Protein AF-A0A318L9G2-F1 (afdb_monomer_lite)

Radius of gyration: 23.6 Å; chains: 1; bounding box: 66×36×46 Å

InterPro domains:
  IPR021249 Protein of unknown function DUF2788 [PF10981] (38-85)

Foldseek 3Di:
DVVVVVVVVPPDDDDDPPDDDDDDDPVVVVVVCCVVVVVVVLVVVLVVVQVCCVVVCVDPVRNVVSCVVSVCVVCVVVVVVVVCCVVVVD

Structure (mmCIF, N/CA/C/O backbone):
data_AF-A0A318L9G2-F1
#
_entry.id   AF-A0A318L9G2-F1
#
loop_
_atom_site.group_PDB
_atom_site.id
_atom_site.type_symbol
_atom_site.label_atom_id
_atom_s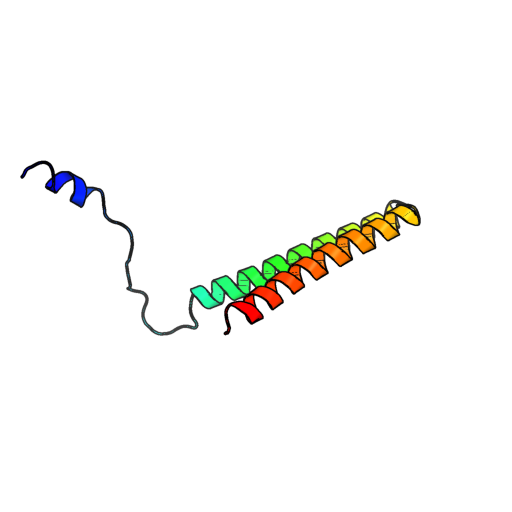ite.label_alt_id
_atom_site.label_comp_id
_atom_site.label_asym_id
_atom_site.label_entity_id
_atom_site.label_seq_id
_atom_site.pdbx_PDB_ins_code
_atom_site.Cartn_x
_atom_site.Cartn_y
_atom_site.Cartn_z
_atom_site.occupancy
_atom_site.B_iso_or_equiv
_atom_site.auth_seq_id
_atom_site.auth_comp_id
_atom_site.auth_asym_id
_atom_site.auth_atom_id
_atom_site.pdbx_PDB_model_num
ATOM 1 N N . MET A 1 1 ? 47.509 19.938 -22.492 1.00 51.66 1 MET A N 1
ATOM 2 C CA . MET A 1 1 ? 47.551 18.469 -22.700 1.00 51.66 1 MET A CA 1
ATOM 3 C C . MET A 1 1 ? 47.589 17.672 -21.390 1.00 51.66 1 MET A C 1
ATOM 5 O O . MET A 1 1 ? 46.952 16.634 -21.347 1.00 51.66 1 MET A O 1
ATOM 9 N N . LEU A 1 2 ? 48.230 18.148 -20.306 1.00 55.72 2 LEU A N 1
ATOM 10 C CA . LEU A 1 2 ? 48.302 17.414 -19.021 1.00 55.72 2 LEU A CA 1
ATOM 11 C C . LEU A 1 2 ? 47.022 17.421 -18.150 1.00 55.72 2 LEU A C 1
ATOM 13 O O . LEU A 1 2 ? 46.896 16.589 -17.260 1.00 55.72 2 LEU A O 1
ATOM 17 N N . SER A 1 3 ? 46.068 18.329 -18.389 1.00 50.38 3 SER A N 1
ATOM 18 C CA . SER A 1 3 ? 44.829 18.417 -17.590 1.00 50.38 3 SER A CA 1
ATOM 19 C C . SER A 1 3 ? 43.758 17.395 -18.011 1.00 50.38 3 SER A C 1
ATOM 21 O O . SER A 1 3 ? 42.954 16.985 -17.179 1.00 50.38 3 SER A O 1
ATOM 23 N N . LEU A 1 4 ? 43.789 16.902 -19.260 1.00 57.56 4 LEU A N 1
ATOM 24 C CA . LEU A 1 4 ? 42.839 15.882 -19.728 1.00 57.56 4 LEU A CA 1
ATOM 25 C C . LEU A 1 4 ? 43.154 14.480 -19.173 1.00 57.56 4 LEU A C 1
ATOM 27 O O . LEU A 1 4 ? 42.229 13.718 -18.920 1.00 57.56 4 LEU A O 1
ATOM 31 N N . SER A 1 5 ? 44.425 14.134 -18.931 1.00 60.16 5 SER A N 1
ATOM 32 C CA . SER A 1 5 ? 44.821 12.778 -18.503 1.00 60.16 5 SER A CA 1
ATOM 33 C C . SER A 1 5 ? 44.362 12.407 -17.085 1.00 60.16 5 SER A C 1
ATOM 35 O O . SER A 1 5 ? 44.180 11.229 -16.786 1.00 60.16 5 SER A O 1
ATOM 37 N N . ILE A 1 6 ? 44.144 13.395 -16.211 1.00 61.47 6 ILE A N 1
ATOM 38 C CA . ILE A 1 6 ? 43.704 13.177 -14.822 1.00 61.47 6 ILE A CA 1
ATOM 39 C C . ILE A 1 6 ? 42.179 12.969 -14.763 1.00 61.47 6 ILE A C 1
ATOM 41 O O . ILE A 1 6 ? 41.699 12.145 -13.985 1.00 61.47 6 ILE A O 1
ATOM 45 N N . GLN A 1 7 ? 41.428 13.613 -15.663 1.00 62.88 7 GLN A N 1
ATOM 46 C CA . GLN A 1 7 ? 39.972 13.477 -15.770 1.00 62.88 7 GLN A CA 1
ATOM 47 C C . GLN A 1 7 ? 39.550 12.057 -16.215 1.00 62.88 7 GLN A C 1
ATOM 49 O O . GLN A 1 7 ? 38.612 11.491 -15.657 1.00 62.88 7 GLN A O 1
ATOM 54 N N . TYR A 1 8 ? 40.277 11.430 -17.155 1.00 56.69 8 TYR A N 1
ATOM 55 C CA . TYR A 1 8 ? 39.993 10.057 -17.625 1.00 56.69 8 TYR A CA 1
ATOM 56 C C . TYR A 1 8 ? 40.402 8.954 -16.639 1.00 56.69 8 TYR A C 1
ATOM 58 O O . TYR A 1 8 ? 39.875 7.847 -16.704 1.00 56.69 8 TYR A O 1
ATOM 66 N N . ARG A 1 9 ? 41.333 9.227 -15.714 1.00 67.94 9 ARG A N 1
ATOM 67 C CA . ARG A 1 9 ? 41.761 8.253 -14.693 1.00 67.94 9 ARG A CA 1
ATOM 68 C C . ARG A 1 9 ? 40.715 8.095 -13.582 1.00 67.94 9 ARG A C 1
ATOM 70 O O . ARG A 1 9 ? 40.645 7.030 -12.978 1.00 67.94 9 ARG A O 1
ATOM 77 N N . PHE A 1 10 ? 39.909 9.129 -13.332 1.00 67.38 10 PHE A N 1
ATOM 78 C CA . PHE A 1 10 ? 38.887 9.146 -12.278 1.00 67.38 10 PHE A CA 1
ATOM 79 C C . PHE A 1 10 ? 37.462 8.880 -12.791 1.00 67.38 10 PHE A C 1
ATOM 81 O O . PHE A 1 10 ? 36.580 8.532 -12.008 1.00 67.38 10 PHE A O 1
ATOM 88 N N . PHE A 1 11 ? 37.225 9.003 -14.100 1.00 68.00 11 PHE A N 1
ATOM 89 C CA . PHE A 1 11 ? 35.927 8.746 -14.722 1.00 68.00 11 PHE A CA 1
ATOM 90 C C . PHE A 1 11 ? 35.876 7.340 -15.334 1.00 68.00 11 PHE A C 1
ATOM 92 O O . PHE A 1 11 ? 35.894 7.158 -16.550 1.00 68.00 11 PHE A O 1
ATOM 99 N N . HIS A 1 12 ? 35.796 6.331 -14.465 1.00 64.31 12 HIS A N 1
ATOM 100 C CA . HIS A 1 12 ? 35.483 4.952 -14.846 1.00 64.31 12 HIS A CA 1
ATOM 101 C C . HIS A 1 12 ? 34.082 4.563 -14.327 1.00 64.31 12 HIS A C 1
ATOM 103 O O . HIS A 1 12 ? 33.956 3.832 -13.342 1.00 64.31 12 HIS A O 1
ATOM 109 N N . PRO A 1 13 ? 32.988 5.066 -14.934 1.00 58.91 13 PRO A N 1
ATOM 110 C CA . PRO A 1 13 ? 31.657 4.567 -14.637 1.00 58.91 13 PRO A CA 1
ATOM 111 C C . PRO A 1 13 ? 31.460 3.212 -15.327 1.00 58.91 13 PRO A C 1
ATOM 113 O O . PRO A 1 13 ? 31.445 3.116 -16.549 1.00 58.91 13 PRO A O 1
ATOM 116 N N . ARG A 1 14 ? 31.324 2.171 -14.498 1.00 71.44 14 ARG A N 1
ATOM 117 C CA . ARG A 1 14 ? 30.471 0.984 -14.684 1.00 71.44 14 ARG A CA 1
ATOM 118 C C . ARG A 1 14 ? 30.146 0.616 -16.140 1.00 71.44 14 ARG A C 1
ATOM 120 O O . ARG A 1 14 ? 29.257 1.214 -16.738 1.00 71.44 14 ARG A O 1
ATOM 127 N N . ARG A 1 15 ? 30.688 -0.513 -16.594 1.00 60.72 15 ARG A N 1
ATOM 128 C CA . ARG A 1 15 ? 29.892 -1.688 -16.994 1.00 60.72 15 ARG A CA 1
ATOM 129 C C . ARG A 1 15 ? 30.848 -2.823 -17.343 1.00 60.72 15 ARG A C 1
ATOM 131 O O . ARG A 1 15 ? 31.570 -2.751 -18.327 1.00 60.72 15 ARG A O 1
ATOM 138 N N . ALA A 1 16 ? 30.828 -3.875 -16.536 1.00 62.16 16 ALA A N 1
ATOM 139 C CA . ALA A 1 16 ? 31.101 -5.203 -17.049 1.00 62.16 16 ALA A CA 1
ATOM 140 C C . ALA A 1 16 ? 29.788 -5.702 -17.678 1.00 62.16 16 ALA A C 1
ATOM 142 O O . ALA A 1 16 ? 28.878 -6.038 -16.924 1.00 62.16 16 ALA A O 1
ATOM 143 N N . PRO A 1 17 ? 29.616 -5.727 -19.012 1.00 61.44 17 PRO A N 1
ATOM 144 C CA . PRO A 1 17 ? 28.652 -6.618 -19.635 1.00 61.44 17 PRO A CA 1
ATOM 145 C C . PRO A 1 17 ? 29.336 -7.979 -19.801 1.00 61.44 17 PRO A C 1
ATOM 147 O O . PRO A 1 17 ? 29.751 -8.349 -20.890 1.00 61.44 17 PRO A O 1
ATOM 150 N N . MET A 1 18 ? 29.546 -8.680 -18.690 1.00 51.38 18 MET A N 1
ATOM 151 C CA . MET A 1 18 ? 30.122 -10.029 -18.693 1.00 51.38 18 MET A CA 1
ATOM 152 C C . MET A 1 18 ? 29.320 -10.923 -17.756 1.00 51.38 18 MET A C 1
ATOM 154 O O . MET A 1 18 ? 29.867 -11.544 -16.851 1.00 51.38 18 MET A O 1
ATOM 158 N N . LEU A 1 19 ? 28.002 -10.935 -17.945 1.00 59.12 19 LEU A N 1
ATOM 159 C CA . LEU A 1 19 ? 27.137 -11.983 -17.429 1.00 59.12 19 LEU A CA 1
ATOM 160 C C . LEU A 1 19 ? 26.408 -12.563 -18.632 1.00 59.12 19 LEU A C 1
ATOM 162 O O . LEU A 1 19 ? 25.411 -12.032 -19.115 1.00 59.12 19 LEU A O 1
ATOM 166 N N . GLU A 1 20 ? 27.053 -13.607 -19.132 1.00 57.88 20 GLU A N 1
ATOM 167 C CA . GLU A 1 20 ? 26.577 -14.642 -20.029 1.00 57.88 20 GLU A CA 1
ATOM 168 C C . GLU A 1 20 ? 25.0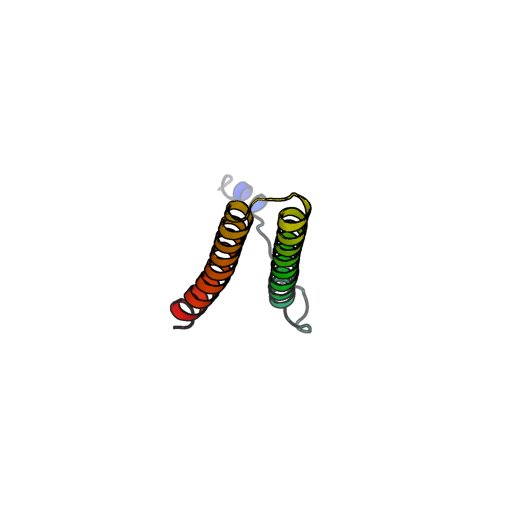53 -14.683 -20.200 1.00 57.88 20 GLU A C 1
ATOM 170 O O . GLU A 1 20 ? 24.265 -14.870 -19.268 1.00 57.88 20 GLU A O 1
ATOM 175 N N . GLN A 1 21 ? 24.681 -14.567 -21.463 1.00 58.38 21 GLN A N 1
ATOM 176 C CA . GLN A 1 21 ? 23.375 -14.775 -22.049 1.00 58.38 21 GLN A CA 1
ATOM 177 C C . GLN A 1 21 ? 22.824 -16.186 -21.750 1.00 58.38 21 GLN A C 1
ATOM 179 O O . GLN A 1 21 ? 22.910 -17.064 -22.605 1.00 58.38 21 GLN A O 1
ATOM 184 N N . ASN A 1 22 ? 22.251 -16.427 -20.554 1.00 59.50 22 ASN A N 1
ATOM 185 C CA . ASN A 1 22 ? 21.394 -17.606 -20.301 1.00 59.50 22 ASN A CA 1
ATOM 186 C C . ASN A 1 22 ? 20.546 -17.642 -18.994 1.00 59.50 22 ASN A C 1
ATOM 188 O O . ASN A 1 22 ? 20.504 -18.678 -18.336 1.00 59.50 22 ASN A O 1
ATOM 192 N N . ARG A 1 23 ? 19.834 -16.583 -18.570 1.00 50.28 23 ARG A N 1
ATOM 193 C CA . ARG A 1 23 ? 18.782 -16.694 -17.521 1.00 50.28 23 ARG A CA 1
ATOM 194 C C . ARG A 1 23 ? 17.694 -15.641 -17.723 1.00 50.28 23 ARG A C 1
ATOM 196 O O . ARG A 1 23 ? 17.990 -14.566 -18.230 1.00 50.28 23 ARG A O 1
ATOM 203 N N . MET A 1 24 ? 16.452 -15.915 -17.318 1.00 54.91 24 MET A N 1
ATOM 204 C CA . MET A 1 24 ? 15.425 -14.867 -17.200 1.00 54.91 24 MET A CA 1
ATOM 205 C C . MET A 1 24 ? 16.014 -13.656 -16.452 1.00 54.91 24 MET A C 1
ATOM 207 O O . MET A 1 24 ? 16.660 -13.823 -15.419 1.00 54.91 24 MET A O 1
ATOM 211 N N . SER A 1 25 ? 15.855 -12.474 -17.046 1.00 63.50 25 SER A N 1
ATOM 212 C CA . SER A 1 25 ? 16.619 -11.246 -16.796 1.00 63.50 25 SER A CA 1
ATOM 213 C C . SER A 1 25 ? 16.724 -10.876 -15.307 1.00 63.50 25 SER A C 1
ATOM 215 O O . SER A 1 25 ? 15.713 -10.851 -14.607 1.00 63.50 25 SER A O 1
ATOM 217 N N . GLU A 1 26 ? 17.917 -10.525 -14.809 1.00 70.44 26 GLU A N 1
ATOM 218 C CA . GLU A 1 26 ? 18.089 -10.017 -13.431 1.00 70.44 26 GLU A CA 1
ATOM 219 C C . GLU A 1 26 ? 17.222 -8.775 -13.157 1.00 70.44 26 GLU A C 1
ATOM 221 O O . GLU A 1 26 ? 16.747 -8.564 -12.038 1.00 70.44 26 GLU A O 1
ATOM 226 N N . GLU A 1 27 ? 16.933 -7.990 -14.198 1.00 79.75 27 GLU A N 1
ATOM 227 C CA . GLU A 1 27 ? 15.999 -6.868 -14.127 1.00 79.75 27 GLU A CA 1
ATOM 228 C C . GLU A 1 27 ? 14.552 -7.347 -13.949 1.00 79.75 27 GLU A C 1
ATOM 230 O O . GLU A 1 27 ? 13.813 -6.771 -13.153 1.00 79.75 27 GLU A O 1
ATOM 235 N N . GLN A 1 28 ? 14.144 -8.427 -14.628 1.00 79.81 28 GLN A N 1
ATOM 236 C CA . GLN A 1 28 ? 12.819 -9.036 -14.445 1.00 79.81 28 GLN A CA 1
ATOM 237 C C . GLN A 1 28 ? 12.674 -9.644 -13.050 1.00 79.81 28 GLN A C 1
ATOM 239 O O . GLN A 1 28 ? 11.655 -9.434 -12.398 1.00 79.81 28 GLN A O 1
ATOM 244 N N . PHE A 1 29 ? 13.695 -10.354 -12.566 1.00 83.31 29 PHE A N 1
ATOM 245 C CA . PHE A 1 29 ? 13.693 -10.914 -11.216 1.00 83.31 29 PHE A CA 1
ATOM 246 C C . PHE A 1 29 ? 13.593 -9.816 -10.151 1.00 83.31 29 PHE A C 1
ATOM 248 O O . PHE A 1 29 ? 12.789 -9.922 -9.224 1.00 83.31 29 PHE A O 1
ATOM 255 N N . THR A 1 30 ? 14.344 -8.726 -10.309 1.00 85.25 30 THR A N 1
ATOM 256 C CA . THR A 1 30 ? 14.272 -7.561 -9.417 1.00 85.25 30 THR A CA 1
ATOM 257 C C . THR A 1 30 ? 12.894 -6.898 -9.468 1.00 85.25 30 THR A C 1
ATOM 259 O O . THR A 1 30 ? 12.319 -6.611 -8.423 1.00 85.25 30 THR A O 1
ATOM 262 N N . ASN A 1 31 ? 12.310 -6.705 -10.654 1.00 84.38 31 ASN A N 1
ATOM 263 C CA . ASN A 1 31 ? 10.983 -6.093 -10.779 1.00 84.38 31 ASN A CA 1
ATOM 264 C C . ASN A 1 31 ? 9.885 -6.945 -10.133 1.00 84.38 31 ASN A C 1
ATOM 266 O O . ASN A 1 31 ? 9.072 -6.442 -9.359 1.00 84.38 31 ASN A O 1
ATOM 270 N N . ILE A 1 32 ? 9.881 -8.247 -10.423 1.00 87.00 32 ILE A N 1
ATOM 271 C CA . ILE A 1 32 ? 8.868 -9.171 -9.908 1.00 87.00 32 ILE A CA 1
ATOM 272 C C . ILE A 1 32 ? 9.021 -9.330 -8.392 1.00 87.00 32 ILE A C 1
ATOM 274 O O . ILE A 1 32 ? 8.028 -9.258 -7.670 1.00 87.00 32 ILE A O 1
ATOM 278 N N . SER A 1 33 ? 10.249 -9.493 -7.887 1.00 88.56 33 SER A N 1
ATOM 279 C CA . SER A 1 33 ? 10.488 -9.594 -6.442 1.00 88.56 33 SER A CA 1
ATOM 280 C C . SER A 1 33 ? 10.079 -8.323 -5.703 1.00 88.56 33 SER A C 1
ATOM 282 O O . SER A 1 33 ? 9.354 -8.423 -4.718 1.00 88.56 33 SER A O 1
ATOM 284 N N . MET A 1 34 ? 10.450 -7.136 -6.193 1.00 88.06 34 MET A N 1
ATOM 285 C CA . MET A 1 34 ? 10.045 -5.861 -5.594 1.00 88.06 34 MET A CA 1
ATOM 286 C C . MET A 1 34 ? 8.527 -5.689 -5.593 1.00 88.06 34 MET A C 1
ATOM 288 O O . MET A 1 34 ? 7.966 -5.301 -4.571 1.00 88.06 34 MET A O 1
ATOM 292 N N . ALA A 1 35 ? 7.849 -6.019 -6.694 1.00 87.31 35 ALA A N 1
ATOM 293 C CA . ALA A 1 35 ? 6.396 -5.932 -6.776 1.00 87.31 35 ALA A CA 1
ATOM 294 C C . ALA A 1 35 ? 5.714 -6.868 -5.766 1.00 87.31 35 ALA A C 1
ATOM 296 O O . ALA A 1 35 ? 4.846 -6.426 -5.013 1.00 87.31 35 ALA A O 1
ATOM 297 N N . VAL A 1 36 ? 6.131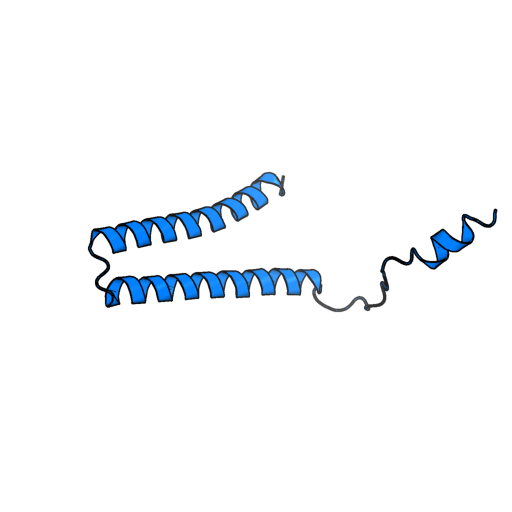 -8.136 -5.699 1.00 90.38 36 VAL A N 1
ATOM 298 C CA . VAL A 1 36 ? 5.529 -9.150 -4.815 1.00 90.38 36 VAL A CA 1
ATOM 299 C C . VAL A 1 36 ? 5.825 -8.871 -3.339 1.00 90.38 36 VAL A C 1
ATOM 301 O O . VAL A 1 36 ? 4.905 -8.896 -2.521 1.00 90.38 36 VAL A O 1
ATOM 304 N N . LEU A 1 37 ? 7.077 -8.570 -2.976 1.00 92.62 37 LEU A N 1
ATOM 305 C CA . LEU A 1 37 ? 7.435 -8.296 -1.579 1.00 92.62 37 LEU A CA 1
ATOM 306 C C . LEU A 1 37 ? 6.767 -7.016 -1.071 1.00 92.62 37 LEU A C 1
ATOM 308 O O . LEU A 1 37 ? 6.252 -6.998 0.045 1.00 92.62 37 LEU A O 1
ATOM 312 N N . LEU A 1 38 ? 6.756 -5.954 -1.882 1.00 90.12 38 LEU A N 1
ATOM 313 C CA . LEU A 1 38 ? 6.165 -4.675 -1.499 1.00 90.12 38 LEU A CA 1
ATOM 314 C C . LEU A 1 38 ? 4.647 -4.795 -1.338 1.00 90.12 38 LEU A C 1
ATOM 316 O O . LEU A 1 38 ? 4.104 -4.355 -0.327 1.00 90.12 38 LEU A O 1
ATOM 320 N N . THR A 1 39 ? 3.959 -5.414 -2.301 1.00 89.19 39 THR A N 1
ATOM 321 C CA . THR A 1 39 ? 2.502 -5.609 -2.211 1.00 89.19 39 THR A CA 1
ATOM 322 C C . THR A 1 39 ? 2.123 -6.517 -1.045 1.00 89.19 39 THR A C 1
ATOM 324 O O . THR A 1 39 ? 1.193 -6.190 -0.307 1.00 89.19 39 THR A O 1
ATOM 327 N N . GLY A 1 40 ? 2.880 -7.591 -0.803 1.00 91.88 40 GLY A N 1
ATOM 328 C CA . GLY A 1 40 ? 2.703 -8.452 0.367 1.00 91.88 40 GLY A CA 1
ATOM 329 C C . GLY A 1 40 ? 2.894 -7.707 1.692 1.00 91.88 40 GLY A C 1
ATOM 330 O O . GLY A 1 40 ? 2.062 -7.827 2.591 1.00 91.88 40 GLY A O 1
ATOM 331 N N . LEU A 1 41 ? 3.942 -6.882 1.803 1.00 91.50 41 LEU A N 1
ATOM 332 C CA . LEU A 1 41 ? 4.220 -6.083 3.000 1.00 91.50 41 LEU A CA 1
ATOM 333 C C . LEU A 1 41 ? 3.118 -5.047 3.270 1.00 91.50 41 LEU A C 1
ATOM 335 O O . LEU A 1 41 ? 2.683 -4.893 4.410 1.00 91.50 41 LEU A O 1
ATOM 339 N N . ILE A 1 42 ? 2.632 -4.364 2.229 1.00 88.50 42 ILE A N 1
ATOM 340 C CA . ILE A 1 42 ? 1.544 -3.381 2.340 1.00 88.50 42 ILE A CA 1
ATOM 341 C C . ILE A 1 42 ? 0.244 -4.059 2.792 1.00 88.50 42 ILE A C 1
ATOM 343 O O . ILE A 1 42 ? -0.437 -3.546 3.683 1.00 88.50 42 ILE A O 1
ATOM 347 N N . LEU A 1 43 ? -0.087 -5.228 2.231 1.00 89.75 43 LEU A N 1
ATOM 348 C CA . LEU A 1 43 ? -1.251 -6.012 2.653 1.00 89.75 43 LEU A CA 1
ATOM 349 C C . LEU A 1 43 ? -1.131 -6.467 4.109 1.00 89.75 43 LEU A C 1
ATOM 351 O O . LEU A 1 43 ? -2.104 -6.380 4.856 1.00 89.75 43 LEU A O 1
ATOM 355 N N . PHE A 1 44 ? 0.058 -6.898 4.532 1.00 90.94 44 PHE A N 1
ATOM 356 C CA . PHE A 1 44 ? 0.320 -7.276 5.918 1.00 90.94 44 PHE A CA 1
ATOM 357 C C . PHE A 1 44 ? 0.155 -6.087 6.876 1.00 90.94 44 PHE A C 1
ATOM 359 O O . PHE A 1 44 ? -0.492 -6.218 7.915 1.00 90.94 44 PHE A O 1
ATOM 366 N N . MET A 1 45 ? 0.639 -4.899 6.497 1.00 89.6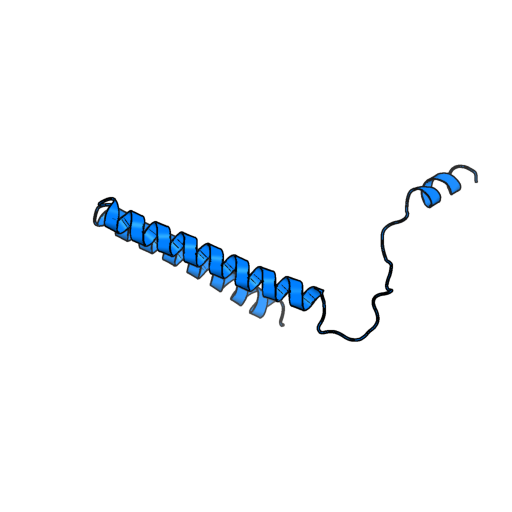2 45 MET A N 1
ATOM 367 C CA . MET A 1 45 ? 0.385 -3.658 7.238 1.00 89.62 45 MET A CA 1
ATOM 368 C C . MET A 1 45 ? -1.115 -3.352 7.341 1.00 89.62 45 MET A C 1
ATOM 370 O O . MET A 1 45 ? -1.606 -3.041 8.425 1.00 89.62 45 MET A O 1
ATOM 374 N N . GLY A 1 46 ? -1.857 -3.477 6.238 1.00 87.81 46 GLY A N 1
ATOM 375 C CA . GLY A 1 46 ? -3.306 -3.277 6.222 1.00 87.81 46 GLY A CA 1
ATOM 376 C C . GLY A 1 46 ? -4.057 -4.273 7.109 1.00 87.81 46 GLY A C 1
ATOM 377 O O . GLY A 1 46 ? -4.961 -3.882 7.846 1.00 87.81 46 GLY A O 1
ATOM 378 N N . PHE A 1 47 ? -3.644 -5.542 7.099 1.00 86.88 47 PHE A N 1
ATOM 379 C CA . PHE A 1 47 ? -4.208 -6.592 7.947 1.00 86.88 47 PHE A CA 1
ATOM 380 C C . PHE A 1 47 ? -3.967 -6.325 9.438 1.00 86.88 47 PHE A C 1
ATOM 382 O O . PHE A 1 47 ? -4.886 -6.468 10.243 1.00 86.88 47 PHE A O 1
ATOM 389 N N . ILE A 1 48 ? -2.766 -5.872 9.811 1.00 88.94 48 ILE A N 1
ATOM 390 C CA . ILE A 1 48 ? -2.468 -5.484 11.196 1.00 88.94 48 ILE A CA 1
ATOM 391 C C . ILE A 1 48 ? -3.345 -4.311 11.619 1.00 88.94 48 ILE A C 1
ATOM 393 O O . ILE A 1 48 ? -3.933 -4.353 12.692 1.00 88.94 48 ILE A O 1
ATOM 397 N N . ILE A 1 49 ? -3.462 -3.276 10.786 1.00 85.00 49 ILE A N 1
ATOM 398 C CA . ILE A 1 49 ? -4.287 -2.100 11.086 1.00 85.00 49 ILE A CA 1
ATOM 399 C C . ILE A 1 49 ? -5.761 -2.491 11.245 1.00 85.00 49 ILE A C 1
ATOM 401 O O . ILE A 1 49 ? -6.450 -1.958 12.114 1.00 85.00 49 ILE A O 1
ATOM 405 N N . TRP A 1 50 ? -6.240 -3.441 10.444 1.00 83.00 50 TRP A N 1
ATOM 406 C CA . TRP A 1 50 ? -7.582 -3.998 10.569 1.00 83.00 50 TRP A CA 1
ATOM 407 C C . TRP A 1 50 ? -7.797 -4.721 11.905 1.00 83.00 50 TRP A C 1
ATOM 409 O O . TRP A 1 50 ? -8.806 -4.490 12.578 1.00 83.00 50 TRP A O 1
ATOM 419 N N . ASP A 1 51 ? -6.849 -5.574 12.305 1.00 86.00 51 ASP A N 1
ATOM 420 C CA . ASP A 1 51 ? -6.897 -6.281 13.588 1.00 86.00 51 ASP A CA 1
ATOM 421 C C . ASP A 1 51 ? -6.813 -5.298 14.764 1.00 86.00 51 ASP A C 1
ATOM 423 O O . ASP A 1 51 ? -7.660 -5.327 15.658 1.00 86.00 51 ASP A O 1
ATOM 427 N N . LEU A 1 52 ? -5.878 -4.343 14.713 1.00 84.69 52 LEU A N 1
ATOM 428 C CA . LEU A 1 52 ? -5.731 -3.288 15.714 1.00 84.69 52 LEU A CA 1
ATOM 429 C C . LEU A 1 52 ? -6.983 -2.411 15.799 1.00 84.69 52 LEU A C 1
ATOM 431 O O . LEU A 1 52 ? -7.422 -2.096 16.898 1.00 84.69 52 LEU A O 1
ATOM 435 N N . GLY A 1 53 ? -7.592 -2.047 14.670 1.00 78.44 53 GLY A N 1
ATOM 436 C CA . GLY A 1 53 ? -8.804 -1.229 14.626 1.00 78.44 53 GLY A CA 1
ATOM 437 C C . GLY A 1 53 ? -9.978 -1.899 15.338 1.00 78.44 53 GLY A C 1
ATOM 438 O O . GLY A 1 53 ? -10.641 -1.270 16.166 1.00 78.44 53 GLY A O 1
ATOM 439 N N . LYS A 1 54 ? -10.186 -3.202 15.098 1.00 75.25 54 LYS A N 1
ATOM 440 C CA . LYS A 1 54 ? -11.199 -3.979 15.827 1.00 75.25 54 LYS A CA 1
ATOM 441 C C . LYS A 1 54 ? -10.847 -4.165 17.300 1.00 75.25 54 LYS A C 1
ATOM 443 O O . LYS A 1 54 ? -11.714 -4.007 18.156 1.00 75.25 54 LYS A O 1
ATOM 448 N N . LYS A 1 55 ? -9.600 -4.527 17.603 1.00 78.06 55 LYS A N 1
ATOM 449 C CA . LYS A 1 55 ? -9.164 -4.898 18.956 1.00 78.06 55 LYS A CA 1
ATOM 450 C C . LYS A 1 55 ? -9.014 -3.687 19.878 1.00 78.06 55 LYS A C 1
ATOM 452 O O . LYS A 1 55 ? -9.248 -3.793 21.077 1.00 78.06 55 LYS A O 1
ATOM 457 N N . SER A 1 56 ? -8.688 -2.526 19.318 1.00 69.50 56 SER A N 1
ATOM 458 C CA . SER A 1 56 ? -8.485 -1.274 20.047 1.00 69.50 56 SER A CA 1
ATOM 459 C C . SER A 1 56 ? -9.777 -0.482 20.274 1.00 69.50 56 SER A C 1
ATOM 461 O O . SER A 1 56 ? -9.696 0.659 20.725 1.00 69.50 56 SER A O 1
ATOM 463 N N . ASN A 1 57 ? -10.960 -1.041 19.964 1.00 66.50 57 ASN A N 1
ATOM 464 C CA . ASN A 1 57 ? -12.229 -0.304 19.998 1.00 66.50 57 ASN A CA 1
ATOM 465 C C . ASN A 1 57 ? -12.118 1.051 19.275 1.00 66.50 57 ASN A C 1
ATOM 467 O O . ASN A 1 57 ? -12.657 2.056 19.743 1.00 66.50 57 ASN A O 1
ATOM 471 N N . ALA A 1 58 ? -11.412 1.104 18.136 1.00 65.00 58 ALA A N 1
ATOM 472 C CA . ALA A 1 58 ? -11.498 2.271 17.273 1.00 65.00 58 ALA A CA 1
ATOM 473 C C . ALA A 1 58 ? -12.984 2.396 16.916 1.00 65.00 58 ALA A C 1
ATOM 475 O O . ALA A 1 58 ? -13.533 1.511 16.260 1.00 65.00 58 ALA A O 1
ATOM 476 N N . GLY A 1 59 ? -13.667 3.404 17.474 1.00 66.88 59 GLY A N 1
ATOM 477 C CA . GLY A 1 59 ? -15.128 3.497 17.437 1.00 66.88 59 GLY A CA 1
ATOM 478 C C . GLY A 1 59 ? -15.670 3.387 16.010 1.00 66.88 59 GLY A C 1
ATOM 479 O O . GLY A 1 59 ? -14.916 3.486 15.046 1.00 66.88 59 GLY A O 1
ATOM 480 N N . ARG A 1 60 ? -16.987 3.231 15.832 1.00 72.00 60 ARG A N 1
ATOM 481 C CA . ARG A 1 60 ? -17.618 3.084 14.496 1.00 72.00 60 ARG A CA 1
ATOM 482 C C . ARG A 1 60 ? -17.089 4.078 13.444 1.00 72.00 60 ARG A C 1
ATOM 484 O O . ARG A 1 60 ? -16.952 3.719 12.281 1.00 72.00 60 ARG A O 1
ATOM 491 N N . PHE A 1 61 ? -16.733 5.289 13.878 1.00 76.06 61 PHE A N 1
ATOM 492 C CA . PHE A 1 61 ? -16.086 6.318 13.065 1.00 76.06 61 PHE A CA 1
ATOM 493 C C . PHE A 1 61 ? -14.619 6.013 12.702 1.00 76.06 61 PHE A C 1
ATOM 495 O O . PHE A 1 61 ? -14.221 6.187 11.556 1.00 76.06 61 PHE A O 1
ATOM 502 N N . GLY A 1 6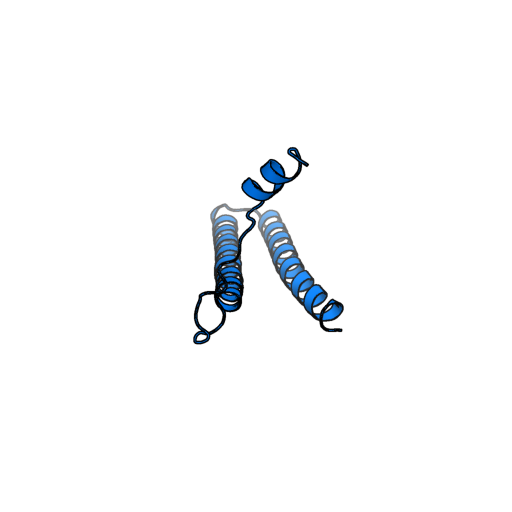2 ? -13.817 5.519 13.648 1.00 80.19 62 GLY A N 1
ATOM 503 C CA . GLY A 1 62 ? -12.420 5.137 13.435 1.00 80.19 62 GLY A CA 1
ATOM 504 C C . GLY A 1 62 ? -12.272 3.971 12.461 1.00 80.19 62 GLY A C 1
ATOM 505 O O . GLY A 1 62 ? -11.453 4.048 11.553 1.00 80.19 62 GLY A O 1
ATOM 506 N N . MET A 1 63 ? -13.119 2.940 12.568 1.00 81.50 63 MET A N 1
ATOM 507 C CA . MET A 1 63 ? -13.133 1.845 11.589 1.00 81.50 63 MET A CA 1
ATOM 508 C C . MET A 1 63 ? -13.553 2.328 10.191 1.00 81.50 63 MET A C 1
ATOM 510 O O . MET A 1 63 ? -13.001 1.872 9.195 1.00 81.50 63 MET A O 1
ATOM 514 N N . PHE A 1 64 ? -14.492 3.278 10.104 1.00 84.81 64 PHE A N 1
ATOM 515 C CA . PHE A 1 64 ? -14.934 3.861 8.834 1.00 84.81 64 PHE A CA 1
ATOM 516 C C . PHE A 1 64 ? -13.828 4.680 8.154 1.00 84.81 64 PHE A C 1
ATOM 518 O O . PHE A 1 64 ? -13.565 4.504 6.966 1.00 84.81 64 PHE A O 1
ATOM 525 N N . VAL A 1 65 ? -13.123 5.521 8.917 1.00 86.69 65 VAL A N 1
ATOM 526 C CA . VAL A 1 65 ? -11.971 6.290 8.420 1.00 86.69 65 VAL A CA 1
ATOM 527 C C . VAL A 1 65 ? -10.801 5.369 8.068 1.00 86.69 65 VAL A C 1
ATOM 529 O O . VAL A 1 65 ? -10.152 5.591 7.052 1.00 86.69 65 VAL A O 1
ATOM 532 N N . LEU A 1 66 ? -10.561 4.305 8.842 1.00 85.75 66 LEU A N 1
ATOM 533 C CA . LEU A 1 66 ? -9.560 3.282 8.524 1.00 85.75 66 LEU A CA 1
ATOM 534 C C . LEU A 1 66 ? -9.868 2.578 7.202 1.00 85.75 66 LEU A C 1
ATOM 536 O O . LEU A 1 66 ? -8.970 2.418 6.381 1.00 85.75 66 LEU A O 1
ATOM 540 N N . PHE A 1 67 ? -11.127 2.200 6.972 1.00 82.88 67 PHE A N 1
ATOM 541 C CA . PHE A 1 67 ? -11.555 1.570 5.723 1.00 82.88 67 PHE A CA 1
ATOM 542 C C . PHE A 1 67 ? -11.447 2.535 4.539 1.00 82.88 67 PHE A C 1
ATOM 544 O O . PHE A 1 67 ? -11.008 2.131 3.467 1.00 82.88 67 PHE A O 1
ATOM 551 N N . LEU A 1 68 ? -11.790 3.813 4.733 1.00 89.19 68 LEU A N 1
ATOM 552 C CA . LEU A 1 68 ? -11.589 4.846 3.719 1.00 89.19 68 LEU A CA 1
ATOM 553 C C . LEU A 1 68 ? -10.107 5.048 3.416 1.00 89.19 68 LEU A C 1
ATOM 555 O O . LEU A 1 68 ? -9.744 5.025 2.253 1.00 89.19 68 LEU A O 1
ATOM 559 N N . ALA A 1 69 ? -9.245 5.190 4.421 1.00 88.44 69 ALA A N 1
ATOM 560 C CA . ALA A 1 69 ? -7.812 5.387 4.224 1.00 88.44 69 ALA A CA 1
ATOM 561 C C . ALA A 1 69 ? -7.148 4.179 3.542 1.00 88.44 69 ALA A C 1
ATOM 563 O O . ALA A 1 69 ? -6.379 4.358 2.599 1.00 88.44 69 ALA A O 1
ATOM 564 N N . LEU A 1 70 ? -7.482 2.950 3.961 1.00 85.81 70 LEU A N 1
ATOM 565 C CA . LEU A 1 70 ? -7.010 1.724 3.307 1.00 85.81 70 LEU A CA 1
ATOM 566 C C . LEU A 1 70 ? -7.559 1.596 1.886 1.00 85.81 70 LEU A C 1
ATOM 568 O O . LEU A 1 70 ? -6.797 1.339 0.959 1.00 85.81 70 LEU A O 1
ATOM 572 N N . GLY A 1 71 ? -8.861 1.816 1.701 1.00 87.50 71 GLY A N 1
ATOM 573 C CA . GLY A 1 71 ? -9.510 1.786 0.395 1.00 87.50 71 GLY A CA 1
ATOM 574 C C . GLY A 1 71 ? -8.900 2.803 -0.565 1.00 87.50 71 GLY A C 1
ATOM 575 O O . GLY A 1 71 ? -8.553 2.446 -1.687 1.00 87.50 71 GLY A O 1
ATOM 576 N N . PHE A 1 72 ? -8.682 4.041 -0.119 1.00 91.75 72 PHE A N 1
ATOM 577 C CA . PHE A 1 72 ? -8.047 5.095 -0.913 1.00 91.75 72 PHE A CA 1
ATOM 578 C C . PHE A 1 72 ? -6.572 4.787 -1.196 1.00 91.75 72 PHE A C 1
ATOM 580 O O . PHE A 1 72 ? -6.113 4.988 -2.316 1.00 91.75 72 PHE A O 1
ATOM 587 N N . GLY A 1 73 ? -5.837 4.250 -0.217 1.00 88.62 73 GLY A N 1
ATOM 588 C CA . GLY A 1 73 ? -4.431 3.875 -0.370 1.00 88.62 73 GLY A CA 1
ATOM 589 C C . GLY A 1 73 ? -4.221 2.742 -1.376 1.00 88.62 73 GLY A C 1
ATOM 590 O O . GLY A 1 73 ? -3.393 2.864 -2.278 1.00 88.62 73 GLY A O 1
ATOM 591 N N . VAL A 1 74 ? -5.011 1.667 -1.278 1.00 87.50 74 VAL A N 1
ATOM 592 C CA . VAL A 1 74 ? -4.951 0.535 -2.218 1.00 87.50 74 VAL A CA 1
ATOM 593 C C . VAL A 1 74 ? -5.459 0.951 -3.597 1.00 87.50 74 VAL A C 1
ATOM 595 O O . VAL A 1 74 ? -4.813 0.657 -4.600 1.00 87.50 74 VAL A O 1
ATOM 598 N N . THR A 1 75 ? -6.569 1.691 -3.663 1.00 89.88 75 THR A N 1
ATOM 599 C CA . THR A 1 75 ? -7.114 2.181 -4.939 1.00 89.88 75 THR A CA 1
ATOM 600 C C . THR A 1 75 ? -6.125 3.109 -5.637 1.00 89.88 75 THR A C 1
ATOM 602 O O . THR A 1 75 ? -5.882 2.930 -6.823 1.00 89.88 75 THR A O 1
ATOM 605 N N . GLY A 1 76 ? -5.485 4.044 -4.926 1.00 89.88 76 GLY A N 1
ATOM 606 C CA . GLY A 1 76 ? -4.455 4.919 -5.493 1.00 89.88 76 GLY A CA 1
ATOM 607 C C . GLY A 1 76 ? -3.215 4.158 -5.972 1.00 89.88 76 GLY A C 1
ATOM 608 O O . GLY A 1 76 ? -2.666 4.475 -7.028 1.00 89.88 76 GLY A O 1
ATOM 609 N N . PHE A 1 77 ? -2.811 3.111 -5.246 1.00 87.81 77 PHE A N 1
ATOM 610 C CA . PHE A 1 77 ? -1.705 2.241 -5.647 1.00 87.81 77 PHE A CA 1
ATOM 611 C C . PHE A 1 77 ? -2.008 1.449 -6.929 1.00 87.81 77 PHE A C 1
ATOM 613 O O . PHE A 1 77 ? -1.143 1.334 -7.792 1.00 87.81 77 PHE A O 1
ATOM 620 N N . VAL A 1 78 ? -3.232 0.943 -7.092 1.00 86.88 78 VAL A N 1
ATOM 621 C CA . VAL A 1 78 ? -3.656 0.255 -8.325 1.00 86.88 78 VAL A CA 1
ATOM 622 C C . VAL A 1 78 ? -3.858 1.253 -9.466 1.00 86.88 78 VAL A C 1
ATOM 624 O O . VAL A 1 78 ? -3.441 1.010 -10.595 1.00 86.88 78 VAL A O 1
ATOM 627 N N . PHE A 1 79 ? -4.453 2.410 -9.179 1.00 91.00 79 PHE A N 1
ATOM 628 C CA . PHE A 1 79 ? -4.748 3.430 -10.179 1.00 91.00 79 PHE A CA 1
ATOM 629 C C . PHE A 1 79 ? -3.478 3.988 -10.829 1.00 91.00 79 PHE A C 1
ATOM 631 O O . PHE A 1 79 ? -3.461 4.174 -12.043 1.00 91.00 79 PHE A O 1
ATOM 638 N N . LYS A 1 80 ? -2.388 4.187 -10.067 1.00 83.44 80 LYS A N 1
ATOM 639 C CA . LYS A 1 80 ? -1.099 4.595 -10.654 1.00 83.44 80 LYS A CA 1
ATOM 640 C C . LYS A 1 80 ? -0.532 3.545 -11.614 1.00 83.44 80 LYS A C 1
ATOM 642 O O . LYS A 1 80 ? -0.012 3.923 -12.656 1.00 83.44 80 LYS A O 1
ATOM 647 N N . GLU A 1 81 ? -0.638 2.253 -11.288 1.00 84.06 81 GLU A N 1
ATOM 648 C CA . GLU A 1 81 ? -0.127 1.160 -12.130 1.00 84.06 81 GLU A CA 1
ATOM 649 C C . GLU A 1 81 ? -0.912 1.095 -13.441 1.00 84.06 81 GLU A C 1
ATOM 651 O O . GLU A 1 81 ? -0.327 1.007 -14.519 1.00 84.06 81 GLU A O 1
ATOM 656 N N . LEU A 1 82 ? -2.239 1.230 -13.358 1.00 82.69 82 LEU A N 1
ATOM 657 C CA . LEU A 1 82 ? -3.111 1.283 -14.529 1.00 82.69 82 LEU A CA 1
ATOM 658 C C . LEU A 1 82 ? -2.848 2.523 -15.389 1.00 82.69 82 LEU A C 1
ATOM 660 O O . LEU A 1 82 ? -2.799 2.406 -16.609 1.00 82.69 82 LEU A O 1
ATOM 664 N N . LEU A 1 83 ? -2.637 3.694 -14.781 1.00 85.94 83 LEU A N 1
ATOM 665 C CA . LEU A 1 83 ? -2.283 4.921 -15.501 1.00 85.94 83 LEU A CA 1
ATOM 666 C C . LEU A 1 83 ? -0.942 4.797 -16.223 1.00 85.94 83 LEU A C 1
ATOM 668 O O . LEU A 1 83 ? -0.853 5.147 -17.394 1.00 85.94 83 LEU A O 1
ATOM 672 N N . VAL A 1 84 ? 0.088 4.292 -15.540 1.00 82.19 84 VAL A N 1
ATOM 673 C CA . VAL A 1 84 ? 1.411 4.036 -16.126 1.00 82.19 84 VAL A CA 1
ATOM 674 C C . VAL A 1 84 ? 1.276 3.062 -17.286 1.00 82.19 84 VAL A C 1
ATOM 676 O O . VAL A 1 84 ? 1.733 3.368 -18.381 1.00 82.19 84 VAL A O 1
ATOM 679 N N . SER A 1 85 ? 0.585 1.938 -17.088 1.00 77.00 85 SER A N 1
ATOM 680 C CA . SER A 1 85 ? 0.3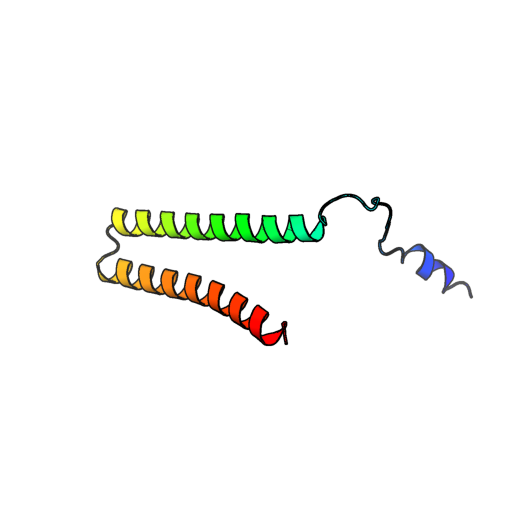56 0.966 -18.154 1.00 77.00 85 SER A CA 1
ATOM 681 C C . SER A 1 85 ? -0.387 1.589 -19.337 1.00 77.00 85 SER A C 1
ATOM 683 O O . SER A 1 85 ? 0.025 1.389 -20.471 1.00 77.00 85 SER A O 1
ATOM 685 N N . TYR A 1 86 ? -1.420 2.398 -19.107 1.00 80.19 86 TYR A N 1
ATOM 686 C CA . TYR A 1 86 ? -2.230 2.965 -20.186 1.00 80.19 86 TYR A CA 1
ATOM 687 C C . TYR A 1 86 ? -1.559 4.137 -20.924 1.00 80.19 86 TYR A C 1
ATOM 689 O O . TYR A 1 86 ? -1.792 4.321 -22.116 1.00 80.19 86 TYR A O 1
ATOM 697 N N . ILE A 1 87 ? -0.738 4.938 -20.235 1.00 77.00 87 ILE A N 1
ATOM 698 C CA . ILE A 1 87 ? -0.055 6.108 -20.815 1.00 77.00 87 ILE A CA 1
ATOM 699 C C . ILE A 1 87 ? 1.277 5.727 -21.470 1.00 77.00 87 ILE A C 1
ATOM 701 O O . ILE A 1 87 ? 1.635 6.335 -22.471 1.00 77.00 87 ILE A O 1
ATOM 705 N N . ILE A 1 88 ? 2.014 4.751 -20.926 1.00 68.56 88 ILE A N 1
ATOM 706 C CA . ILE A 1 88 ? 3.327 4.333 -21.451 1.00 68.56 88 ILE A CA 1
ATOM 707 C C . ILE A 1 88 ? 3.216 3.181 -22.460 1.00 68.56 88 ILE A C 1
ATOM 709 O O . ILE A 1 88 ? 4.085 3.060 -23.317 1.00 68.56 88 ILE A O 1
ATOM 713 N N . ALA A 1 89 ? 2.172 2.342 -22.406 1.00 58.62 89 ALA A N 1
ATOM 714 C CA . ALA A 1 89 ? 1.969 1.275 -23.399 1.00 58.62 89 ALA A CA 1
ATOM 715 C C . ALA A 1 89 ? 1.267 1.751 -24.687 1.00 58.62 89 ALA A C 1
ATOM 717 O O . ALA A 1 89 ? 0.765 0.926 -25.455 1.00 58.62 89 ALA A O 1
ATOM 718 N N . LYS A 1 90 ? 1.234 3.064 -24.926 1.00 46.97 90 LYS A N 1
ATOM 719 C CA . LYS A 1 90 ? 0.791 3.679 -26.175 1.00 46.97 90 LYS A CA 1
ATOM 720 C C . LYS A 1 90 ? 1.911 4.538 -26.744 1.00 46.97 90 LYS A C 1
ATOM 722 O O . LYS A 1 90 ? 2.044 4.538 -27.986 1.00 46.97 90 LYS A O 1
#

Organism: NCBI:txid1054498

Secondary structure (DSSP, 8-state):
-TTHHHHHHH--------S-S-SS-HHHHHHHHHHHHHHHHHHHHHHHHHHHHHHTT--HHHHHHHHHHHHHHHHHHHHHHHHHHHHH--

Sequence (90 aa):
MLSLSIQYRFFHPRRAPMLEQNRMSEEQFTNISMAVLLTGLILFMGFIIWDLGKKSNAGRFGMFVLFLALGFGVTGFVFKELLVSYIIAK

pLDDT: mean 76.39, std 13.01, range [46.97, 92.62]